Protein AF-A0A527ZEZ1-F1 (afdb_monomer_lite)

pLDDT: mean 95.18, std 5.35, range [72.12, 98.0]

Structure (mmCIF, N/CA/C/O backbone):
data_AF-A0A527ZEZ1-F1
#
_entry.id   AF-A0A527ZEZ1-F1
#
loop_
_atom_site.group_PDB
_atom_site.id
_atom_site.type_symbol
_atom_site.label_atom_id
_atom_site.label_alt_id
_atom_site.label_comp_id
_atom_site.label_asym_id
_atom_site.label_entity_id
_atom_site.label_seq_id
_atom_site.pdbx_PDB_ins_code
_atom_site.Cartn_x
_atom_site.Cartn_y
_atom_site.Cartn_z
_atom_site.occupancy
_atom_site.B_iso_or_equiv
_atom_site.auth_seq_id
_atom_site.auth_comp_id
_atom_site.auth_asym_id
_atom_site.auth_atom_id
_atom_site.pdbx_PDB_model_num
ATOM 1 N N . MET A 1 1 ? -16.111 4.954 8.529 1.00 78.94 1 MET A N 1
ATOM 2 C CA . MET A 1 1 ? -15.096 3.986 8.071 1.00 78.94 1 MET A CA 1
ATOM 3 C C . MET A 1 1 ? -15.611 3.382 6.768 1.00 78.94 1 MET A C 1
ATOM 5 O O . MET A 1 1 ? -16.710 2.844 6.783 1.00 78.94 1 MET A O 1
ATOM 9 N N . ALA A 1 2 ? -14.881 3.517 5.658 1.00 95.19 2 ALA A N 1
ATOM 10 C CA . ALA A 1 2 ? -15.210 2.872 4.380 1.00 95.19 2 ALA A CA 1
ATOM 11 C C . ALA A 1 2 ? -14.034 2.002 3.915 1.00 95.19 2 ALA A C 1
ATOM 13 O O . ALA A 1 2 ? -12.887 2.362 4.186 1.00 95.19 2 ALA A O 1
ATOM 14 N N . SER A 1 3 ? -14.323 0.897 3.224 1.00 97.50 3 SER A N 1
ATOM 15 C CA . SER A 1 3 ? -13.299 0.060 2.592 1.00 97.50 3 SER A CA 1
ATOM 16 C C . SER A 1 3 ? -12.872 0.687 1.265 1.00 97.50 3 SER A C 1
ATOM 18 O O . SER A 1 3 ? -13.722 1.029 0.441 1.00 97.50 3 SER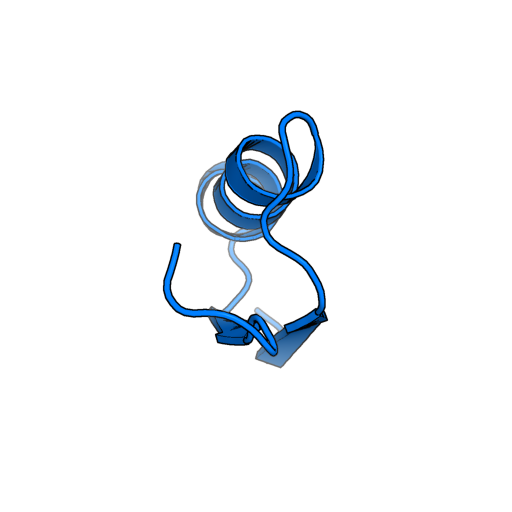 A O 1
ATOM 20 N N . VAL A 1 4 ? -11.567 0.892 1.085 1.00 96.75 4 VAL A N 1
ATOM 21 C CA . VAL A 1 4 ? -10.991 1.615 -0.056 1.00 96.75 4 VAL A CA 1
ATOM 22 C C . VAL A 1 4 ? -9.829 0.817 -0.639 1.00 96.75 4 VAL A C 1
ATOM 24 O O . VAL A 1 4 ? -8.929 0.393 0.081 1.00 96.75 4 VAL A O 1
ATOM 27 N N . ALA A 1 5 ? -9.813 0.663 -1.962 1.00 97.25 5 ALA A N 1
ATOM 28 C CA . ALA A 1 5 ? -8.669 0.119 -2.685 1.00 97.25 5 ALA A CA 1
ATOM 29 C C . ALA A 1 5 ? -7.810 1.254 -3.265 1.00 97.25 5 ALA A C 1
ATOM 31 O O . ALA A 1 5 ? -8.338 2.170 -3.896 1.00 97.25 5 ALA A O 1
ATOM 32 N N . PHE A 1 6 ? -6.489 1.182 -3.083 1.00 97.00 6 PHE A N 1
ATOM 33 C CA . PHE A 1 6 ? -5.525 2.122 -3.658 1.00 97.00 6 PHE A CA 1
ATOM 34 C C . PHE A 1 6 ? -4.573 1.393 -4.612 1.00 97.00 6 PHE A C 1
ATOM 36 O O . PHE A 1 6 ? -3.851 0.477 -4.210 1.00 97.00 6 PHE A O 1
ATOM 43 N N . LEU A 1 7 ? -4.566 1.802 -5.881 1.00 96.69 7 LEU A N 1
ATOM 44 C CA . LEU A 1 7 ? -3.754 1.187 -6.929 1.00 96.69 7 LEU A CA 1
ATOM 45 C C . LEU A 1 7 ? -2.570 2.093 -7.280 1.00 96.69 7 LEU A C 1
ATOM 47 O O . LEU A 1 7 ? -2.760 3.227 -7.712 1.00 96.69 7 LEU A O 1
ATOM 51 N N . GLY A 1 8 ? -1.355 1.566 -7.139 1.00 96.56 8 GLY A N 1
ATOM 52 C CA . GLY A 1 8 ? -0.111 2.260 -7.475 1.00 96.56 8 GLY A CA 1
ATOM 53 C C . GLY A 1 8 ? 0.588 2.861 -6.256 1.00 96.56 8 GLY A C 1
ATOM 54 O O . GLY A 1 8 ? 0.094 3.787 -5.630 1.00 96.56 8 GLY A O 1
ATOM 55 N N . LEU A 1 9 ? 1.787 2.371 -5.938 1.00 96.31 9 LEU A N 1
ATOM 56 C CA . LEU A 1 9 ? 2.557 2.789 -4.754 1.00 96.31 9 LEU A CA 1
ATOM 57 C C . LEU A 1 9 ? 3.847 3.536 -5.121 1.00 96.31 9 LEU A C 1
ATOM 59 O O . LEU A 1 9 ? 4.903 3.292 -4.550 1.00 96.31 9 LEU A O 1
ATOM 63 N N . GLY A 1 10 ? 3.766 4.445 -6.095 1.00 93.38 10 GLY A N 1
ATOM 64 C CA . GLY A 1 10 ? 4.878 5.344 -6.422 1.00 93.38 10 GLY A CA 1
ATOM 65 C C . GLY A 1 10 ? 5.157 6.372 -5.315 1.00 93.38 10 GLY A C 1
ATOM 66 O O . GLY A 1 10 ? 4.527 6.353 -4.257 1.00 93.38 10 GLY A O 1
ATOM 67 N N . VAL A 1 11 ? 6.045 7.331 -5.600 1.00 95.56 11 VAL A N 1
ATOM 68 C CA . VAL A 1 11 ? 6.503 8.364 -4.642 1.00 95.56 11 VAL A CA 1
ATOM 69 C C . VAL A 1 11 ? 5.347 9.090 -3.946 1.00 95.56 11 VAL A C 1
ATOM 71 O O . VAL A 1 11 ? 5.396 9.306 -2.740 1.00 95.56 11 VAL A O 1
ATOM 74 N N . MET A 1 12 ? 4.281 9.423 -4.679 1.00 96.25 12 MET A N 1
ATOM 75 C CA . MET A 1 12 ? 3.081 10.031 -4.089 1.00 96.25 12 MET A CA 1
ATOM 76 C C . MET A 1 12 ? 2.081 8.997 -3.553 1.00 96.25 12 MET A C 1
ATOM 78 O O . MET A 1 12 ? 1.413 9.241 -2.553 1.00 96.25 12 MET A O 1
ATOM 82 N N . GLY A 1 13 ? 1.975 7.830 -4.1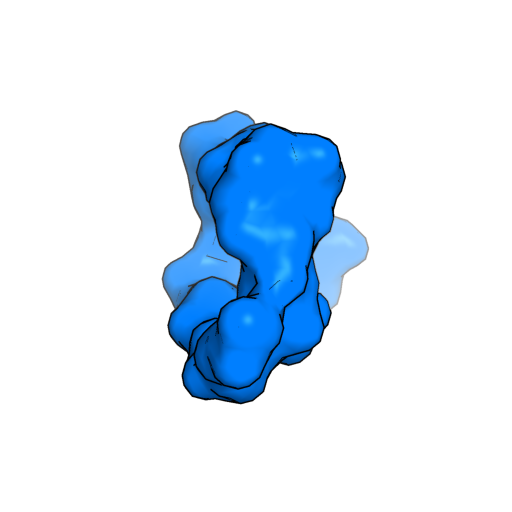92 1.00 96.12 13 GLY A N 1
ATOM 83 C CA . GLY A 1 13 ? 0.921 6.854 -3.905 1.00 96.12 13 GLY A CA 1
ATOM 84 C C . GLY A 1 13 ? 1.007 6.254 -2.501 1.00 96.12 13 GLY A C 1
ATOM 85 O O . GLY A 1 13 ? 0.003 6.190 -1.794 1.00 96.12 13 GLY A O 1
ATOM 86 N N . HIS A 1 14 ? 2.209 5.876 -2.059 1.00 95.31 14 HIS A N 1
ATOM 87 C CA . HIS A 1 14 ? 2.402 5.302 -0.725 1.00 95.31 14 HIS A CA 1
ATOM 88 C C . HIS A 1 14 ? 2.026 6.264 0.427 1.00 95.31 14 HIS A C 1
ATOM 90 O O . HIS A 1 14 ? 1.205 5.881 1.268 1.00 95.31 14 HIS A O 1
ATOM 96 N N . PRO A 1 15 ? 2.527 7.519 0.480 1.00 97.62 15 PRO A N 1
ATOM 97 C CA . PRO A 1 15 ? 2.122 8.453 1.531 1.00 97.62 15 PRO A CA 1
ATOM 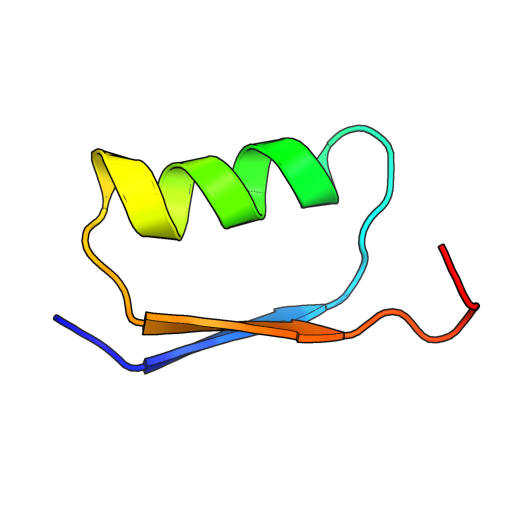98 C C . PRO A 1 15 ? 0.638 8.846 1.450 1.00 97.62 15 PRO A C 1
ATOM 100 O O . PRO A 1 15 ? 0.013 9.044 2.492 1.00 97.62 15 PRO A O 1
ATOM 103 N N . MET A 1 16 ? 0.037 8.899 0.255 1.00 97.75 16 MET A N 1
ATOM 104 C CA . MET A 1 16 ? -1.405 9.140 0.104 1.00 97.75 16 MET A CA 1
ATOM 105 C C . MET A 1 16 ? -2.253 7.998 0.680 1.00 97.75 16 MET A C 1
ATOM 107 O O . MET A 1 16 ? -3.181 8.257 1.447 1.00 97.75 16 MET A O 1
ATOM 111 N N . ALA A 1 17 ? -1.918 6.737 0.382 1.00 97.50 17 ALA A N 1
ATOM 112 C CA . ALA A 1 17 ? -2.602 5.578 0.959 1.00 97.50 17 ALA A CA 1
ATOM 113 C C . ALA A 1 17 ? -2.486 5.559 2.497 1.00 97.50 17 ALA A C 1
ATOM 115 O O . ALA A 1 17 ? -3.471 5.327 3.203 1.00 97.50 17 ALA A O 1
ATOM 116 N N . GLY A 1 18 ? -1.304 5.892 3.029 1.00 97.31 18 GLY A N 1
ATOM 117 C CA . GLY A 1 18 ? -1.088 6.053 4.468 1.00 97.31 18 GLY A CA 1
ATOM 118 C C . GLY A 1 18 ? -1.915 7.188 5.079 1.00 97.31 18 GLY A C 1
ATOM 119 O O . GLY A 1 18 ? -2.450 7.039 6.177 1.00 97.31 18 GLY A O 1
ATOM 120 N N . HIS A 1 19 ? -2.077 8.305 4.367 1.00 98.00 19 HIS A N 1
ATOM 121 C CA . HIS A 1 19 ? -2.925 9.412 4.804 1.00 98.00 19 HIS A CA 1
ATOM 122 C C . HIS A 1 19 ? -4.400 8.993 4.908 1.00 98.00 19 HIS A C 1
ATOM 124 O O . HIS A 1 19 ? -5.041 9.270 5.922 1.00 98.00 19 HIS A O 1
ATOM 130 N N . LEU A 1 20 ? -4.927 8.270 3.914 1.00 97.50 20 LEU A N 1
ATOM 131 C CA . LEU A 1 20 ? -6.309 7.770 3.925 1.00 97.50 20 LEU A CA 1
ATOM 132 C C . LEU A 1 20 ? -6.580 6.829 5.107 1.00 97.50 20 LEU A C 1
ATOM 134 O O . LEU A 1 20 ? -7.628 6.929 5.745 1.00 97.50 20 LEU A O 1
ATOM 138 N N . ARG A 1 21 ? -5.613 5.974 5.454 1.00 97.44 21 ARG A N 1
ATOM 139 C CA . ARG A 1 21 ? -5.699 5.116 6.641 1.00 97.44 21 ARG A CA 1
ATOM 140 C C . ARG A 1 21 ? -5.607 5.919 7.941 1.00 97.44 21 ARG A C 1
ATOM 142 O O . ARG A 1 21 ? -6.468 5.800 8.804 1.00 97.44 21 ARG A O 1
ATOM 149 N N . ASN A 1 22 ? -4.568 6.739 8.091 1.00 97.81 22 ASN A N 1
ATOM 150 C CA . ASN A 1 22 ? -4.204 7.335 9.382 1.00 97.81 22 ASN A CA 1
ATOM 151 C C . ASN A 1 22 ? -5.010 8.594 9.726 1.00 97.81 22 ASN A C 1
ATOM 153 O O . ASN A 1 22 ? -5.296 8.842 10.893 1.00 97.81 22 ASN A O 1
ATOM 157 N N . LYS A 1 23 ? -5.321 9.425 8.726 1.00 97.56 23 LYS A N 1
ATOM 158 C CA . LYS A 1 23 ? -6.078 10.674 8.898 1.00 97.56 23 LYS A CA 1
ATOM 159 C C . LYS A 1 23 ? -7.537 10.509 8.495 1.00 97.56 23 LYS A C 1
ATOM 161 O O . LYS A 1 23 ? -8.402 11.048 9.172 1.00 97.56 23 LYS A O 1
ATOM 166 N N . GLY A 1 24 ? -7.802 9.750 7.431 1.00 96.25 24 GLY A N 1
ATOM 167 C CA . GLY A 1 24 ? -9.165 9.470 6.972 1.00 96.25 24 GLY A CA 1
ATOM 168 C C . GLY A 1 24 ? -9.889 8.376 7.766 1.00 96.25 24 GLY A C 1
ATOM 169 O O . GLY A 1 24 ? -11.115 8.325 7.749 1.00 96.25 24 GLY A O 1
ATOM 170 N N . GLY A 1 25 ? -9.162 7.501 8.474 1.00 97.19 25 GLY A N 1
ATOM 171 C CA . GLY A 1 25 ? -9.765 6.389 9.219 1.00 97.19 25 GLY A CA 1
ATOM 172 C C . GLY A 1 25 ? -10.452 5.361 8.313 1.00 97.19 25 GLY A C 1
ATOM 173 O O . GLY A 1 25 ? -11.449 4.756 8.714 1.00 97.19 25 GLY A O 1
ATOM 174 N N . HIS A 1 26 ? -9.971 5.209 7.076 1.00 97.62 26 HIS A N 1
ATOM 175 C CA . HIS A 1 26 ? -10.457 4.214 6.121 1.00 97.62 26 HIS A CA 1
ATOM 176 C C . HIS A 1 26 ? -9.691 2.892 6.240 1.00 97.62 26 HIS A C 1
ATOM 178 O O . HIS A 1 26 ? -8.511 2.870 6.597 1.00 97.62 26 HIS A O 1
ATOM 184 N N . ASP A 1 27 ? -10.359 1.800 5.881 1.00 97.81 27 ASP A N 1
ATOM 185 C CA . ASP A 1 27 ? -9.757 0.480 5.734 1.00 97.81 27 ASP A CA 1
ATOM 186 C C . ASP A 1 27 ? -9.193 0.378 4.317 1.00 97.81 27 ASP A C 1
ATOM 188 O O . ASP A 1 27 ? -9.931 0.212 3.342 1.00 97.81 27 ASP A O 1
ATOM 192 N N . VAL A 1 28 ? -7.886 0.617 4.202 1.00 97.81 28 VAL A N 1
ATOM 193 C CA . VAL A 1 28 ? -7.203 0.782 2.919 1.00 97.81 28 VAL A CA 1
ATOM 194 C C . VAL A 1 28 ? -6.469 -0.498 2.551 1.00 97.81 28 VAL A C 1
ATOM 196 O O . VAL A 1 28 ? -5.507 -0.883 3.215 1.00 97.81 28 VAL A O 1
ATOM 199 N N . THR A 1 29 ? -6.862 -1.102 1.432 1.00 97.44 29 THR A N 1
ATOM 200 C CA . THR A 1 29 ? -6.102 -2.170 0.775 1.00 97.44 29 THR A CA 1
ATOM 201 C C . THR A 1 29 ? -5.296 -1.585 -0.376 1.00 97.44 29 THR A C 1
ATOM 203 O O . THR A 1 29 ? -5.826 -0.845 -1.203 1.00 97.44 29 THR A O 1
ATOM 206 N N . VAL A 1 30 ? -4.010 -1.919 -0.451 1.00 96.44 30 VAL A N 1
ATOM 207 C CA . VAL A 1 30 ? -3.113 -1.410 -1.495 1.00 96.44 30 VAL A CA 1
ATOM 208 C C . VAL A 1 30 ? -2.717 -2.509 -2.471 1.00 96.44 30 VAL A C 1
ATOM 210 O O . VAL A 1 30 ? -2.498 -3.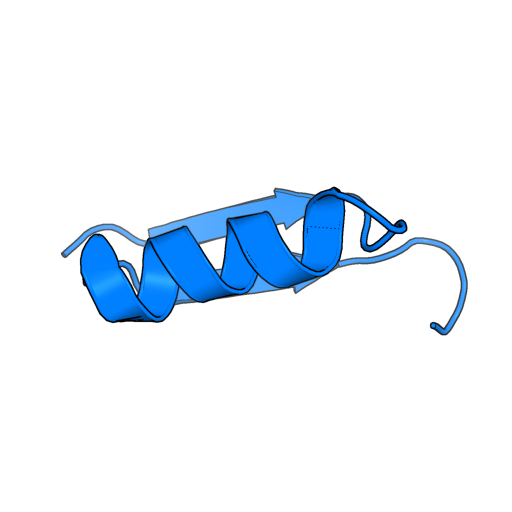653 -2.077 1.00 96.44 30 VAL A O 1
ATOM 213 N N . TYR A 1 31 ? -2.571 -2.152 -3.744 1.00 96.31 31 TYR A N 1
ATOM 214 C CA . TYR A 1 31 ? -2.000 -3.033 -4.757 1.00 96.31 31 TYR A CA 1
ATOM 215 C C . TYR A 1 31 ? -1.053 -2.264 -5.671 1.00 96.31 31 TYR A C 1
ATOM 217 O O . TYR A 1 31 ? -1.335 -1.144 -6.102 1.00 96.31 31 TYR A O 1
ATOM 225 N N . ASN A 1 32 ? 0.069 -2.893 -6.002 1.00 96.38 32 ASN A N 1
ATOM 226 C CA . ASN A 1 32 ? 0.980 -2.411 -7.024 1.00 96.38 32 ASN A CA 1
ATOM 227 C C . ASN A 1 32 ? 1.296 -3.561 -7.981 1.00 96.38 32 ASN A C 1
ATOM 229 O O . ASN A 1 32 ? 1.549 -4.682 -7.544 1.00 96.38 32 ASN A O 1
ATOM 233 N N . ARG A 1 33 ? 1.277 -3.281 -9.289 1.00 95.38 33 ARG A N 1
ATOM 234 C CA . ARG A 1 33 ? 1.532 -4.300 -10.321 1.00 95.38 33 ARG A CA 1
ATOM 235 C C . ARG A 1 33 ? 2.926 -4.912 -10.176 1.00 95.38 33 ARG A C 1
ATOM 237 O O . ARG A 1 33 ? 3.098 -6.113 -10.346 1.00 95.38 33 ARG A O 1
ATOM 244 N N . THR A 1 34 ? 3.923 -4.076 -9.902 1.00 94.12 34 THR A N 1
ATOM 245 C CA . THR A 1 34 ? 5.286 -4.509 -9.589 1.00 94.12 34 THR A CA 1
ATOM 246 C C . THR A 1 34 ? 5.444 -4.602 -8.079 1.00 94.12 34 THR A C 1
ATOM 248 O O . THR A 1 34 ? 4.853 -3.806 -7.344 1.00 94.12 34 THR A O 1
ATOM 251 N N . LYS A 1 35 ? 6.269 -5.541 -7.607 1.00 84.19 35 LYS A N 1
ATOM 252 C CA . LYS A 1 35 ? 6.683 -5.542 -6.199 1.00 84.19 35 LYS A CA 1
ATOM 253 C C . LYS A 1 35 ? 7.374 -4.204 -5.910 1.00 84.19 35 LYS A C 1
ATOM 255 O O . LYS A 1 35 ? 8.222 -3.788 -6.699 1.00 84.19 35 LYS A O 1
ATOM 260 N N . ALA A 1 36 ? 6.894 -3.509 -4.883 1.00 72.12 36 ALA A N 1
ATOM 261 C CA . ALA A 1 36 ? 7.491 -2.276 -4.381 1.00 72.12 36 ALA A CA 1
ATOM 262 C C . ALA A 1 36 ? 8.650 -2.611 -3.439 1.00 72.12 36 ALA A C 1
ATOM 264 O O . ALA A 1 36 ? 8.563 -3.680 -2.786 1.00 72.12 36 ALA A O 1
#

Foldseek 3Di:
DEEEEQEDDPPPRVVVQVCCVPVVVYNYDYDYPDDD

Radius of gyration: 9.51 Å; chains: 1; bounding box: 23×16×20 Å

Sequence (36 aa):
MASVAFLGLGVMGHPMAGHLRNKGGHDVTVYNRTKA

Secondary structure (DSSP, 8-state):
--EEEEE--STTHHHHHHHHHHTT--EEEEE-SS--

=== Feature glossary ===
Annotated list of the representations used here:

Nearest PDB structures. The Foldseek neighbor list gives the closest experimentally determined structures in the PDB, ranked by structural alignment. TM-score near 1 means near-ident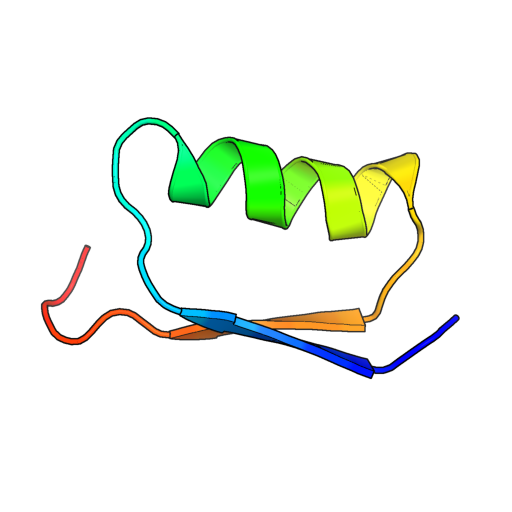ical fold; near 0.3 means only rough topology match. This is how one finds what a novel AlphaFold prediction most resembles in the solved-structure universe.

Foldseek 3Di. Foldseek's 3Di representation compresses backbone geometry into a per-residue letter drawn from a learned twenty-state alphabet. It captures the tertiary interaction pattern around each residue — which residues are packed against it in space, regardless of where they are in sequence.

Radius of gyration, Cα contacts, bounding box. Radius of gyration (Rg) is the root-mean-square distance of Cα atoms from their centroid — a single number for overall size and compactness. A globular domain of N residues has Rg ≈ 2.2·N^0.38 Å; an extended or disordered chain has a much larger Rg. The Cα contact count is the number of residue pairs whose Cα atoms are within 8 Å and are more than four positions apart in sequence — a standard proxy for tertiary packing density. The bounding box is the smallest axis-aligned box enclosing all Cα atoms.

InterPro / GO / CATH / organism. The annotation block draws on four external resources. InterPro: which protein families and domains the sequence belongs to. GO: standardized terms for what the protein does, what process it participates in, and where in the cell it acts. CATH: which structural fold it has in the CATH hierarchy. Organism: the species of origin.

mmCIF coordinates. The mmCIF block holds the 3D Cartesian coordinates of each backbone atom (N, Cα, C, O) in ångströms. mmCIF is the PDB's canonical archive format — a tagged-loop text representation of the atomic model.

pLDDT. pLDDT is the predicted lDDT-Cα score: AlphaFold's confidence that the local environment of each residue (all inter-atomic distances within 15 Å) is correctly placed. It is a per-residue number between 0 and 100, with higher meaning more reliable.

Backbone torsions (φ/ψ). φ (phi) and ψ (psi) are the two rotatable backbone dihedrals per residue: φ is the C(i-1)–N–Cα–C torsion, ψ is the N–Cα–C–N(i+1) torsion, both in degrees on (−180°, 180°]. α-helical residues cluster near (−60°, −45°); β-strand residues near (−120°, +130°). A Ramachandran plot is simply a scatter of (φ, ψ) for every residue.

B-factor. For experimental (PDB) structures, the B-factor (temperature factor) q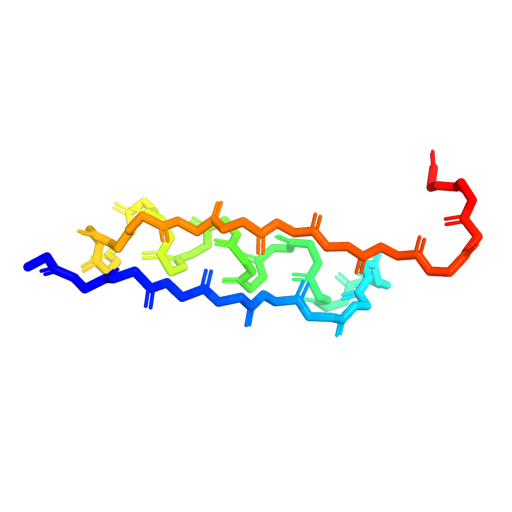uantifies the positional spread of each atom in the crystal — a combination of thermal vibration and static disorder — in units of Å². High B-factors mark flexible loops or poorly resolved regions; low B-factors mark the rigid, well-ordered core.

Secondary structure (3-state, P-SEA). SS3 is a coarse helix/strand/coil call (letters a/b/c) made by the P-SEA algorithm from inter-Cα distances and dihedrals. It is less detailed than DSSP but needs only Cα positions.

Predicted aligned error. Predicted aligned error is AlphaFold's pairwise confidence. Unlike pLDDT (per-residue), PAE is per-residue-pair and captures whether two parts of the structure are correctly placed relative to each other. Units are ångströms of expected positional error.

Solvent-accessible surface area. Solvent-accessible surface area (SASA) is the area in Å² traced out by the centre of a 1.4 Å probe sphere (a water molecule) rolled over the protein's van der Waals surface (Shrake–Rupley / Lee–Richards construction). Buried residues have near-zero SASA; fully exposed residues can exceed 200 Å². The total SASA scales roughly with the number of surface residues.

Secondary structure (8-state, DSSP). The SS8 string is DSSP's per-residue secondary-structure call. α-helix (H) means an i→i+4 H-bond ladder; β-strand (E) means the residue participates in a β-sheet; 3₁₀ (G) and π (I) are tighter and wider helices; T/S are turns/bends; '-' is loop.

Rendered structure images. Structure images are PyMOL renders from six orthogonal camera directions. Cartoon representation draws helices as coils and strands as arrows; sticks shows the backbone as bonds; surface shows the solvent-excluded envelope. Rainbow coloring maps sequence position to hue (blue→red, N→C); chain coloring assigns a distinct color per polypeptide.

Sequence. The amino-acid sequence is the protein's primary structure: the linear order of residues from the N-terminus to the C-terminus, written in one-letter code. Everything else here — the 3D coordinates, the secondary structure, the domain annotations — is ultimately a consequence of this string.

Contact-map, Ramachandran, and PAE plots. Three diagnostic plots accompany the record. The Cα contact map visualizes the tertiary structure as a 2D adjacency matrix (8 Å cutoff, sequence-local contacts suppressed). The Ramachandran plot shows the distribution of backbone (φ, ψ) torsions, with points in the α and β basins reflecting secondary structure content. The PAE plot shows AlphaFold's inter-residue confidence as a color matrix.